Protein AF-A0A7R9I8E2-F1 (afdb_monomer)

Radius of gyration: 18.64 Å; Cα contacts (8 Å, |Δi|>4): 147; chains: 1; bounding box: 44×38×54 Å

Organism: NCBI:txid61472

Secondary structure (DSSP, 8-state):
-HHHHHHHGGGT-S----TTSS-S-BTBEEEEEEEEESSTT---EEPPPSSSS--TTSPPPP-TT---HHHHHHHHHTTS-GGG-HHHHHHHHHHHTT-HHHHTTS-GGG-S-SSS--SEEEEEEEEE-PPPGGG-

pLDDT: mean 85.53, std 13.43, range [44.41, 97.62]

Sequence (136 aa):
MREWHSRLDHLHLTNSYGLFRRMTGVGGRPEVIIVGSNNMEGPWKEYNFLYKPGNVNNTPPFVAPHQPRLDWQMWFAALGTYHQNPWLMSLTYRLLTGQKEVLNLLDKARNPFPVKPPKYIKANLYHYHYTPWSQR

Solvent-accessible surface area (backbone atoms only — not comparable to full-atom values): 8563 Å² total; per-residue (Å²): 109,72,68,59,43,67,73,31,45,88,70,64,77,52,77,82,87,51,100,61,80,74,67,82,46,96,83,32,35,55,38,62,46,46,28,32,17,81,41,96,91,39,76,72,39,56,61,42,56,72,71,43,90,70,68,85,90,56,82,81,69,89,54,82,93,61,76,62,63,64,52,52,48,45,49,59,50,40,76,55,54,66,85,83,32,59,65,56,58,53,49,53,51,39,48,50,69,49,39,62,77,62,48,68,70,33,28,61,94,57,46,79,51,82,88,56,46,36,79,42,76,52,76,46,81,43,67,49,71,81,78,58,86,91,74,114

Foldseek 3Di:
DVVVCVVCVVVVPDDPPDPCSDDPCPPFQKFKWKWFAQDPVDPTHTFAADQADDPPPDDGDDQPPDDLPVSVVRSVCRVDDCVVVVVVVVLVVCQQQVPPVSCVRTDVVRDPAVPHGGNDMDIDIDGHHDDDPVVD

Mean predicted aligned error: 8.39 Å

Structure (mmCIF, N/CA/C/O backbone):
data_AF-A0A7R9I8E2-F1
#
_entry.id   AF-A0A7R9I8E2-F1
#
loop_
_atom_site.group_PDB
_atom_site.id
_atom_site.type_symbol
_atom_site.label_atom_id
_atom_site.label_alt_id
_atom_site.label_comp_id
_atom_site.label_asym_id
_atom_site.label_entity_id
_atom_site.label_seq_id
_atom_site.pdbx_PDB_ins_code
_atom_site.Cartn_x
_atom_site.Cartn_y
_atom_site.Cartn_z
_atom_site.occupancy
_atom_site.B_iso_or_equiv
_atom_site.auth_seq_id
_atom_site.auth_comp_id
_atom_site.auth_asym_id
_atom_site.auth_atom_id
_atom_site.pdbx_PDB_model_num
ATOM 1 N N . MET A 1 1 ? 25.422 -14.375 -22.219 1.00 56.56 1 MET A N 1
ATOM 2 C CA . MET A 1 1 ? 23.991 -14.754 -22.360 1.00 56.56 1 MET A CA 1
ATOM 3 C C . MET A 1 1 ? 23.133 -13.677 -23.038 1.00 56.56 1 MET A C 1
ATOM 5 O O . MET A 1 1 ? 22.438 -14.013 -23.984 1.00 56.56 1 MET A O 1
ATOM 9 N N . ARG A 1 2 ? 23.184 -12.395 -22.626 1.00 57.56 2 ARG A N 1
ATOM 10 C CA . ARG A 1 2 ? 22.405 -11.305 -23.264 1.00 57.56 2 ARG A CA 1
ATOM 11 C C . ARG A 1 2 ? 22.720 -11.082 -24.753 1.00 57.56 2 ARG A C 1
ATOM 13 O O . ARG A 1 2 ? 21.784 -10.970 -25.530 1.00 57.56 2 ARG A O 1
ATOM 20 N N . GLU A 1 3 ? 23.998 -11.074 -25.137 1.00 61.75 3 GLU A N 1
ATOM 21 C CA . GLU A 1 3 ? 24.411 -10.933 -26.549 1.00 61.75 3 GLU A CA 1
ATOM 22 C C . GLU A 1 3 ? 23.994 -12.120 -27.422 1.00 61.75 3 GLU A C 1
ATOM 24 O O . GLU A 1 3 ? 23.576 -11.948 -28.560 1.00 61.75 3 GLU A O 1
ATOM 29 N N . TRP A 1 4 ? 24.081 -13.336 -26.885 1.00 65.81 4 TRP A N 1
ATOM 30 C CA . TRP A 1 4 ? 23.637 -14.540 -27.587 1.00 65.81 4 TRP A CA 1
ATOM 31 C C . TRP A 1 4 ? 22.133 -14.514 -27.831 1.00 65.81 4 TRP A C 1
ATOM 33 O O . TRP A 1 4 ? 21.684 -14.788 -28.937 1.00 65.81 4 TRP A O 1
ATOM 43 N N . HIS A 1 5 ? 21.362 -14.103 -26.824 1.00 67.06 5 HIS A N 1
ATOM 44 C CA . HIS A 1 5 ? 19.928 -13.938 -26.9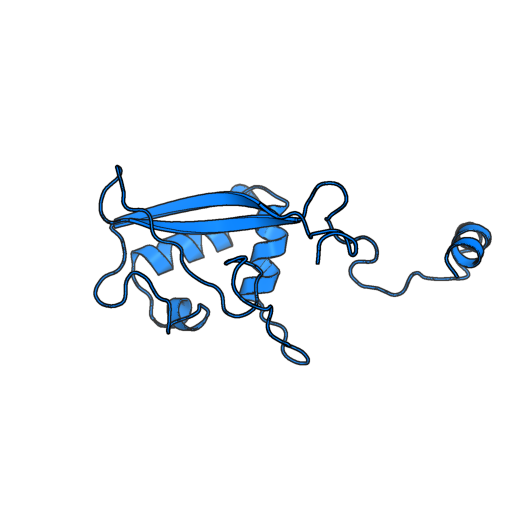82 1.00 67.06 5 HIS A CA 1
ATOM 45 C C . HIS A 1 5 ? 19.581 -12.850 -28.008 1.00 67.06 5 HIS A C 1
ATOM 47 O O . HIS A 1 5 ? 18.749 -13.104 -28.864 1.00 67.06 5 HIS A O 1
ATOM 53 N N . SER A 1 6 ? 20.236 -11.679 -28.002 1.00 70.62 6 SER A N 1
ATOM 54 C CA . SER A 1 6 ? 19.945 -10.632 -28.999 1.00 70.62 6 SER A CA 1
ATOM 55 C C . SER A 1 6 ? 20.299 -11.045 -30.429 1.00 70.62 6 SER A C 1
ATOM 57 O O . SER A 1 6 ? 19.621 -10.638 -31.364 1.00 70.62 6 SER A O 1
ATOM 59 N N . ARG A 1 7 ? 21.348 -11.859 -30.613 1.00 74.12 7 ARG A N 1
ATOM 60 C CA . ARG A 1 7 ? 21.738 -12.388 -31.932 1.00 74.12 7 ARG A CA 1
ATOM 61 C C . ARG A 1 7 ? 20.791 -13.479 -32.443 1.00 74.12 7 ARG A C 1
ATOM 63 O O . ARG A 1 7 ? 20.661 -13.636 -33.650 1.00 74.12 7 ARG A O 1
ATOM 70 N N . LEU A 1 8 ? 20.142 -14.220 -31.544 1.00 77.25 8 LEU A N 1
ATOM 71 C CA . LEU A 1 8 ? 19.236 -15.330 -31.872 1.00 77.25 8 LEU A CA 1
ATOM 72 C C . LEU A 1 8 ? 17.744 -14.959 -31.778 1.00 77.25 8 LEU A C 1
ATOM 74 O O . LEU A 1 8 ? 16.896 -15.795 -32.083 1.00 77.25 8 LEU A O 1
ATOM 78 N N . ASP A 1 9 ? 17.421 -13.726 -31.373 1.00 71.62 9 ASP A N 1
ATOM 79 C CA . ASP A 1 9 ? 16.049 -13.231 -31.186 1.00 71.62 9 ASP A CA 1
ATOM 80 C C . ASP A 1 9 ? 15.256 -13.240 -32.502 1.00 71.62 9 ASP A C 1
ATOM 82 O O . ASP A 1 9 ? 14.118 -13.696 -32.538 1.00 71.62 9 ASP A O 1
ATOM 86 N N . HIS A 1 10 ? 15.898 -12.853 -33.614 1.00 75.50 10 HIS A N 1
ATOM 87 C CA . HIS A 1 10 ? 15.293 -12.874 -34.954 1.00 75.50 10 HIS A CA 1
ATOM 88 C C . HIS A 1 10 ? 14.898 -14.284 -35.419 1.00 75.50 10 HIS A C 1
ATOM 90 O O . HIS A 1 10 ? 13.963 -14.446 -36.196 1.00 75.50 10 HIS A O 1
ATOM 96 N N . LEU A 1 11 ? 15.601 -15.309 -34.929 1.00 80.44 11 LEU A N 1
ATOM 97 C CA . LEU A 1 11 ? 15.321 -16.707 -35.251 1.00 80.44 11 LEU A CA 1
ATOM 98 C C . LEU A 1 11 ? 14.315 -17.337 -34.274 1.00 80.44 11 LEU A C 1
ATOM 100 O O . LEU A 1 11 ? 13.988 -18.511 -34.419 1.00 80.44 11 LEU A O 1
ATOM 104 N N . HIS A 1 12 ? 13.865 -16.598 -33.250 1.00 67.81 12 HIS A N 1
ATOM 105 C CA . HIS A 1 12 ? 13.027 -17.092 -32.151 1.00 67.81 12 HIS A CA 1
ATOM 106 C C . HIS A 1 12 ? 13.581 -18.350 -31.440 1.00 67.81 12 HIS A C 1
ATOM 108 O O . HIS A 1 12 ? 12.853 -19.043 -30.732 1.00 67.81 12 HIS A O 1
ATOM 114 N N . LEU A 1 13 ? 14.883 -18.639 -31.579 1.00 71.12 13 LEU A N 1
ATOM 115 C CA . LEU A 1 13 ? 15.520 -19.862 -31.065 1.00 71.12 13 LEU A CA 1
ATOM 116 C C . LEU A 1 13 ? 15.773 -19.824 -29.555 1.00 71.12 13 LEU A C 1
ATOM 118 O O . LEU A 1 13 ? 16.003 -20.857 -28.931 1.00 71.12 13 LEU A O 1
ATOM 122 N N . THR A 1 14 ? 15.752 -18.635 -28.953 1.00 67.06 14 THR A N 1
ATOM 123 C CA . THR A 1 14 ? 15.936 -18.473 -27.510 1.00 67.06 14 THR A CA 1
ATOM 124 C C . THR A 1 14 ? 14.775 -17.669 -26.947 1.00 67.06 14 THR A C 1
ATOM 126 O O . THR A 1 14 ? 14.614 -16.495 -27.267 1.00 67.06 14 THR A O 1
ATOM 129 N N . ASN A 1 15 ? 13.954 -18.284 -26.095 1.00 59.94 15 ASN A N 1
ATOM 130 C CA . ASN A 1 15 ? 12.939 -17.543 -25.359 1.00 59.94 15 ASN A CA 1
ATOM 131 C C . ASN A 1 15 ? 13.563 -16.972 -24.085 1.00 59.94 15 ASN A C 1
ATOM 133 O O . ASN A 1 15 ? 14.291 -17.650 -23.357 1.00 59.94 15 ASN A O 1
ATOM 137 N N . SE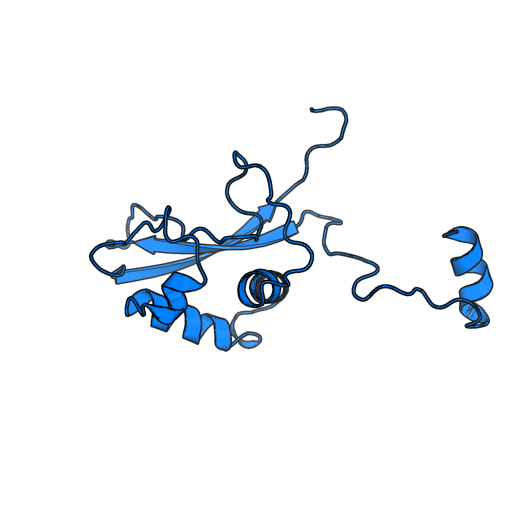R A 1 16 ? 13.256 -15.716 -23.796 1.00 54.78 16 SER A N 1
ATOM 138 C CA . SER A 1 16 ? 13.577 -15.133 -22.504 1.00 54.78 16 SER A CA 1
ATOM 139 C C . SER A 1 16 ? 12.615 -15.652 -21.452 1.00 54.78 16 SER A C 1
ATOM 141 O O . SER A 1 16 ? 11.618 -15.007 -21.142 1.00 54.78 16 SER A O 1
ATOM 143 N N . TYR A 1 17 ? 12.910 -16.821 -20.895 1.00 48.62 17 TYR A N 1
ATOM 144 C CA . TYR A 1 17 ? 12.125 -17.359 -19.794 1.00 48.62 17 TYR A CA 1
ATOM 145 C C . TYR A 1 17 ? 12.239 -16.443 -18.567 1.00 48.62 17 TYR A C 1
ATOM 147 O O . TYR A 1 17 ? 13.305 -16.292 -17.973 1.00 48.62 17 TYR A O 1
ATOM 155 N N . GLY A 1 18 ? 11.129 -15.799 -18.209 1.00 52.72 18 GLY A N 1
ATOM 156 C CA . GLY A 1 18 ? 10.999 -14.977 -17.011 1.00 52.72 18 GLY A CA 1
ATOM 157 C C . GLY A 1 18 ? 9.749 -14.105 -17.072 1.00 52.72 18 GLY A C 1
ATOM 158 O O . GLY A 1 18 ? 9.656 -13.230 -17.929 1.00 52.72 18 GLY A O 1
ATOM 159 N N . LEU A 1 19 ? 8.815 -14.317 -16.137 1.00 53.81 19 LEU A N 1
ATOM 160 C CA . LEU A 1 19 ? 7.501 -13.652 -16.092 1.00 53.81 19 LEU A CA 1
ATOM 161 C C . LEU A 1 19 ? 7.591 -12.106 -16.126 1.00 53.81 19 LEU A C 1
ATOM 163 O O . LEU A 1 19 ? 6.660 -11.460 -16.585 1.00 53.81 19 LEU A O 1
ATOM 167 N N . PHE A 1 20 ? 8.722 -11.517 -15.700 1.00 52.94 20 PHE A N 1
ATOM 168 C CA . PHE A 1 20 ? 9.011 -10.073 -15.764 1.00 52.94 20 PHE A CA 1
ATOM 169 C C . PHE A 1 20 ? 10.489 -9.807 -16.063 1.00 52.94 20 PHE A C 1
ATOM 171 O O . PHE A 1 20 ? 11.252 -9.325 -15.227 1.00 52.94 20 PHE A O 1
ATOM 178 N N . ARG A 1 21 ? 10.914 -10.138 -17.281 1.00 44.41 21 ARG A N 1
ATOM 179 C CA . ARG A 1 21 ? 12.305 -9.994 -17.744 1.00 44.41 21 ARG A CA 1
ATOM 180 C C . ARG A 1 21 ? 12.882 -8.570 -17.608 1.00 44.41 21 ARG A C 1
ATOM 182 O O . ARG A 1 21 ? 14.094 -8.400 -17.476 1.00 44.41 21 ARG A O 1
ATOM 189 N N . ARG A 1 22 ? 12.032 -7.541 -17.660 1.00 53.69 22 ARG A N 1
ATOM 190 C CA . ARG A 1 22 ? 12.375 -6.149 -17.341 1.00 53.69 22 ARG A CA 1
ATOM 191 C C . ARG A 1 22 ? 11.463 -5.688 -16.216 1.00 53.69 22 ARG A C 1
ATOM 193 O O . ARG A 1 22 ? 10.322 -5.314 -16.460 1.00 53.69 22 ARG A O 1
ATOM 200 N N . MET A 1 23 ? 11.958 -5.751 -14.986 1.00 57.69 23 MET A N 1
ATOM 201 C CA . MET A 1 23 ? 11.257 -5.133 -13.868 1.00 57.69 23 MET A CA 1
ATOM 202 C C . MET A 1 23 ? 11.322 -3.608 -13.994 1.00 57.69 23 MET A C 1
ATOM 204 O O . MET A 1 23 ? 12.323 -3.041 -14.437 1.00 57.69 23 MET A O 1
ATOM 208 N N . THR A 1 24 ? 10.235 -2.951 -13.606 1.00 55.44 24 THR A N 1
ATOM 209 C CA . THR A 1 24 ? 10.155 -1.498 -13.442 1.00 55.44 24 THR A CA 1
ATOM 210 C C . THR A 1 24 ? 11.191 -1.056 -12.409 1.00 55.44 24 THR A C 1
ATOM 212 O O . THR A 1 24 ? 11.238 -1.614 -11.314 1.00 55.44 24 THR A O 1
ATOM 215 N N . GLY A 1 25 ? 12.040 -0.094 -12.766 1.00 57.69 25 GLY A N 1
ATOM 216 C CA . GLY A 1 25 ? 13.158 0.332 -11.916 1.00 57.69 25 GLY A CA 1
ATOM 217 C C . GLY A 1 25 ? 14.197 1.220 -12.604 1.00 57.69 25 GLY A C 1
ATOM 218 O O . GLY A 1 25 ? 15.038 1.792 -11.921 1.00 57.69 25 GLY A O 1
ATOM 219 N N . VAL A 1 26 ? 14.115 1.402 -13.931 1.00 58.38 26 VAL A N 1
ATOM 220 C CA . VAL A 1 26 ? 15.024 2.272 -14.713 1.00 58.38 26 VAL A CA 1
ATOM 221 C C . VAL A 1 26 ? 14.910 3.768 -14.329 1.00 58.38 26 VAL A C 1
ATOM 223 O O . VAL A 1 26 ? 15.711 4.577 -14.771 1.00 58.38 26 VAL A O 1
ATOM 226 N N . GLY A 1 27 ? 13.989 4.138 -13.433 1.00 71.06 27 GLY A N 1
ATOM 227 C CA . GLY A 1 27 ? 13.869 5.482 -12.850 1.00 71.06 27 GLY A CA 1
ATOM 228 C C . GLY A 1 27 ? 13.416 5.469 -11.388 1.00 71.06 27 GLY A C 1
ATOM 229 O O . GLY A 1 27 ? 12.781 6.415 -10.943 1.00 71.06 27 GLY A O 1
ATOM 230 N N . GLY A 1 28 ? 13.698 4.386 -10.655 1.00 83.88 28 GLY A N 1
ATOM 231 C CA . GLY A 1 28 ? 13.122 4.125 -9.331 1.00 83.88 28 GLY A CA 1
ATOM 232 C C . GLY A 1 28 ? 11.905 3.199 -9.392 1.00 83.88 28 GLY A C 1
ATOM 233 O O . GLY A 1 28 ? 11.266 3.036 -10.435 1.00 83.88 28 GLY A O 1
ATOM 234 N N . ARG A 1 29 ? 11.622 2.524 -8.277 1.00 88.19 29 ARG A N 1
ATOM 235 C CA . ARG A 1 29 ? 10.496 1.602 -8.126 1.00 88.19 29 ARG A CA 1
ATOM 236 C C . ARG A 1 29 ? 9.279 2.380 -7.608 1.00 88.19 29 ARG A C 1
ATOM 238 O O . ARG A 1 29 ? 9.341 2.862 -6.476 1.00 88.19 29 ARG A O 1
ATOM 245 N N . PRO A 1 30 ? 8.204 2.526 -8.401 1.00 91.81 30 PRO A N 1
ATOM 246 C CA . PRO A 1 30 ? 7.002 3.204 -7.943 1.00 91.81 30 PRO A CA 1
ATOM 247 C C . PRO A 1 30 ? 6.290 2.347 -6.895 1.00 91.81 30 PRO A C 1
ATOM 249 O O . PRO A 1 30 ? 6.118 1.141 -7.081 1.00 91.81 30 PRO A O 1
ATOM 252 N N . GLU A 1 31 ? 5.872 2.970 -5.799 1.00 93.00 31 GLU A N 1
ATOM 253 C CA . GLU A 1 31 ? 5.170 2.316 -4.704 1.00 93.00 31 GLU A CA 1
ATOM 254 C C . GLU A 1 31 ? 4.024 3.181 -4.188 1.00 93.00 31 GLU A C 1
ATOM 256 O O . GLU A 1 31 ? 4.209 4.336 -3.808 1.00 93.00 31 GLU A O 1
ATOM 261 N N . VAL A 1 32 ? 2.822 2.602 -4.158 1.00 94.75 32 VAL A N 1
ATOM 262 C CA . VAL A 1 32 ? 1.652 3.229 -3.538 1.00 94.75 32 VAL A CA 1
ATOM 263 C C . VAL A 1 32 ? 1.652 2.919 -2.046 1.00 94.75 32 VAL A C 1
ATOM 265 O O . VAL A 1 32 ? 1.584 1.753 -1.648 1.00 94.75 32 VAL A O 1
ATOM 268 N N . ILE A 1 33 ? 1.685 3.972 -1.235 1.00 95.38 33 ILE A N 1
ATOM 269 C CA . ILE A 1 33 ? 1.632 3.926 0.225 1.00 95.38 33 ILE A CA 1
ATOM 270 C C . ILE A 1 33 ? 0.250 4.380 0.681 1.00 95.38 33 ILE A C 1
ATOM 272 O O . ILE A 1 33 ? -0.210 5.472 0.340 1.00 95.38 33 ILE A O 1
ATOM 276 N N . ILE A 1 34 ? -0.420 3.526 1.454 1.00 96.38 34 ILE A N 1
ATOM 277 C CA . ILE A 1 34 ? -1.741 3.809 2.015 1.00 96.38 34 ILE A CA 1
ATOM 278 C C . ILE A 1 34 ? -1.548 4.406 3.399 1.00 96.38 34 ILE A C 1
ATOM 280 O O . ILE A 1 34 ? -0.919 3.793 4.263 1.00 96.38 34 ILE A O 1
ATOM 284 N N . VAL A 1 35 ? -2.121 5.582 3.630 1.00 97.31 35 VAL A N 1
ATOM 285 C CA . VAL A 1 35 ? -2.026 6.265 4.920 1.00 97.31 35 VAL A CA 1
ATOM 286 C C . VAL A 1 35 ? -3.408 6.680 5.410 1.00 97.31 35 VAL A C 1
ATOM 288 O O . VAL A 1 35 ? -4.262 7.100 4.630 1.00 97.31 35 VAL A O 1
ATOM 291 N N . GLY A 1 36 ? -3.633 6.549 6.713 1.00 97.62 36 GLY A N 1
ATOM 292 C CA . GLY A 1 36 ? -4.881 6.912 7.375 1.00 97.62 36 GLY A CA 1
ATOM 293 C C . GLY A 1 36 ? -4.709 8.086 8.333 1.00 97.62 36 GLY A C 1
ATOM 294 O O . GLY A 1 36 ? -3.607 8.346 8.819 1.00 97.62 36 GLY A O 1
ATOM 295 N N . SER A 1 37 ? -5.800 8.789 8.624 1.00 97.56 37 SER A N 1
ATOM 296 C CA . SER A 1 37 ? -5.864 9.832 9.652 1.00 97.56 37 SER A CA 1
ATOM 297 C C . SER A 1 37 ? -7.288 9.996 10.194 1.00 97.56 37 SER A C 1
ATOM 299 O O . SER A 1 37 ? -8.273 9.632 9.550 1.00 97.56 37 SER A O 1
ATOM 301 N N . ASN A 1 38 ? -7.405 10.579 11.389 1.00 96.69 38 ASN A N 1
ATOM 302 C CA . ASN A 1 38 ? -8.683 10.993 11.978 1.00 96.69 38 ASN A CA 1
ATOM 303 C C . ASN A 1 38 ? -9.007 12.478 11.749 1.00 96.69 38 ASN A C 1
ATOM 305 O O . ASN A 1 38 ? -10.141 12.888 11.994 1.00 96.69 38 ASN A O 1
ATOM 309 N N . ASN A 1 39 ? -8.039 13.259 11.263 1.00 95.50 39 ASN A N 1
ATOM 310 C CA . ASN A 1 39 ? -8.185 14.662 10.877 1.00 95.50 39 ASN A CA 1
ATOM 311 C C . ASN A 1 39 ? -7.585 14.872 9.473 1.00 95.50 39 ASN A C 1
ATOM 313 O O . ASN A 1 39 ? -6.584 14.241 9.124 1.00 95.50 39 ASN A O 1
ATOM 317 N N . MET A 1 40 ? -8.174 15.761 8.677 1.00 92.94 40 MET A N 1
ATOM 318 C CA . MET A 1 40 ? -7.690 16.101 7.338 1.00 92.94 40 MET A CA 1
ATOM 319 C C . MET A 1 40 ? -6.276 16.707 7.372 1.00 92.94 40 MET A C 1
ATOM 321 O O . MET A 1 40 ? -5.451 16.434 6.502 1.00 92.94 40 MET A O 1
ATOM 325 N N . GLU A 1 41 ? -5.965 17.457 8.429 1.00 94.31 41 GLU A N 1
ATOM 326 C CA . GLU A 1 41 ? -4.663 18.106 8.642 1.00 94.31 41 GLU A CA 1
ATOM 327 C C . GLU A 1 41 ? -3.566 17.120 9.091 1.00 94.31 41 GLU A C 1
ATOM 329 O O . GLU A 1 41 ? -2.380 17.435 9.047 1.00 94.31 41 GLU A O 1
ATOM 334 N N . GLY A 1 42 ? -3.942 15.894 9.474 1.00 93.06 42 GLY A N 1
ATOM 335 C CA . GLY A 1 42 ? -3.043 14.881 10.028 1.00 93.06 42 GLY A CA 1
ATOM 336 C C . GLY A 1 42 ? -3.133 14.752 11.559 1.00 93.06 42 GLY A C 1
ATOM 337 O O . GLY A 1 42 ? -4.036 15.310 12.178 1.00 93.06 42 GLY A O 1
ATOM 338 N N . PRO A 1 43 ? -2.236 13.975 12.192 1.00 95.75 43 PRO A N 1
ATOM 339 C CA . PRO A 1 43 ? -1.115 13.261 11.583 1.00 95.75 43 PRO A CA 1
ATOM 340 C C . PRO A 1 43 ? -1.570 12.073 10.722 1.00 95.75 43 PRO A C 1
ATOM 342 O O . PRO A 1 43 ? -2.424 11.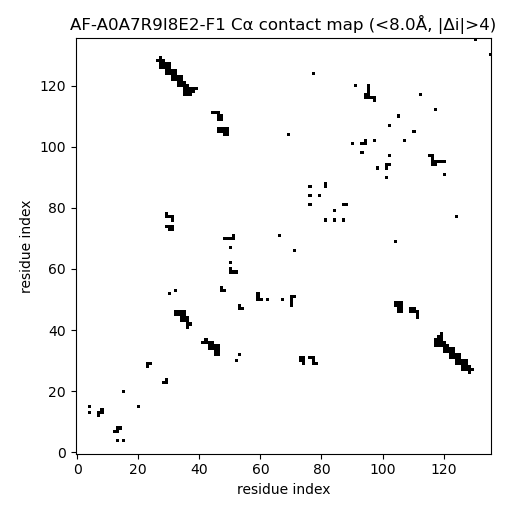283 11.123 1.00 95.75 43 PRO A O 1
ATOM 345 N N . TRP A 1 44 ? -0.955 11.931 9.547 1.00 96.81 44 TRP A N 1
ATOM 346 C CA . TRP A 1 44 ? -1.176 10.798 8.647 1.00 96.81 44 TRP A CA 1
ATOM 347 C C . TRP A 1 44 ? -0.224 9.657 8.999 1.00 96.81 44 TRP A C 1
ATOM 349 O O . TRP A 1 44 ? 0.981 9.870 9.099 1.00 96.81 44 TRP A O 1
ATOM 359 N N . LYS A 1 45 ? -0.764 8.453 9.188 1.00 96.19 45 LYS A N 1
ATOM 360 C CA . LYS A 1 45 ? 0.000 7.262 9.579 1.00 96.19 45 LYS A CA 1
ATOM 361 C C . LYS A 1 45 ? -0.106 6.178 8.518 1.00 96.19 45 LYS A C 1
ATOM 363 O O . LYS A 1 45 ? -1.197 5.915 8.017 1.00 96.19 45 LYS A O 1
ATOM 368 N N . GLU A 1 46 ? 1.014 5.541 8.203 1.00 95.75 46 GLU A N 1
ATOM 369 C CA . GLU A 1 46 ? 1.094 4.537 7.141 1.00 95.75 46 GLU A CA 1
ATOM 370 C C . GLU A 1 46 ? 0.599 3.163 7.590 1.00 95.75 46 GLU A C 1
ATOM 372 O O . GLU A 1 46 ? 0.934 2.686 8.677 1.00 95.75 46 GLU A O 1
ATOM 377 N N . TYR A 1 47 ? -0.161 2.501 6.721 1.00 95.94 47 TYR A N 1
ATOM 378 C CA . TYR A 1 47 ? -0.406 1.071 6.832 1.00 95.94 47 TYR A CA 1
ATOM 379 C C . TYR A 1 47 ? 0.803 0.306 6.298 1.00 95.94 47 TYR A C 1
ATOM 381 O O . TYR A 1 47 ? 1.165 0.424 5.128 1.00 95.94 47 TYR A O 1
ATOM 389 N N . ASN A 1 48 ? 1.409 -0.507 7.160 1.00 93.81 48 ASN A N 1
ATOM 390 C CA . ASN A 1 48 ? 2.539 -1.345 6.785 1.00 93.81 48 ASN A CA 1
ATOM 391 C C . ASN A 1 48 ? 2.056 -2.661 6.164 1.00 93.81 48 ASN A C 1
ATOM 393 O O . ASN A 1 48 ? 1.114 -3.289 6.646 1.00 93.81 48 ASN A O 1
ATOM 397 N N . PHE A 1 49 ? 2.736 -3.088 5.105 1.00 93.56 49 PHE A N 1
ATOM 398 C CA . PHE A 1 49 ? 2.536 -4.384 4.461 1.00 93.56 49 PHE A CA 1
ATOM 399 C C . PHE A 1 49 ? 3.554 -5.400 4.991 1.00 93.56 49 PHE A C 1
ATOM 401 O O . PHE A 1 49 ? 4.577 -5.023 5.569 1.00 93.56 49 PHE A O 1
ATOM 408 N N . LEU A 1 50 ? 3.264 -6.688 4.807 1.00 91.00 50 LEU A N 1
ATOM 409 C CA . LEU A 1 50 ? 4.086 -7.772 5.348 1.00 91.00 50 LEU A CA 1
ATOM 410 C C . LEU A 1 50 ? 5.376 -7.986 4.548 1.00 91.00 50 LEU A C 1
ATOM 412 O O . LEU A 1 50 ? 6.427 -8.214 5.143 1.00 91.00 50 LEU A O 1
ATOM 416 N N . TYR A 1 51 ? 5.305 -7.924 3.216 1.00 90.62 51 TYR A N 1
ATOM 417 C CA . TYR A 1 51 ? 6.404 -8.339 2.333 1.00 90.62 51 TYR A CA 1
ATOM 418 C C . TYR A 1 51 ? 6.766 -7.295 1.274 1.00 90.62 51 TYR A C 1
ATOM 420 O O . TYR A 1 51 ? 7.859 -7.330 0.705 1.00 90.62 51 TYR A O 1
ATOM 428 N N . LYS A 1 52 ? 5.854 -6.364 0.988 1.00 89.44 52 LYS A N 1
ATOM 429 C CA . LYS A 1 52 ? 6.083 -5.228 0.096 1.00 89.44 52 LYS A CA 1
ATOM 430 C C . LYS A 1 52 ? 7.171 -4.299 0.664 1.00 89.44 52 LYS A C 1
ATOM 432 O O . LYS A 1 52 ? 7.158 -4.024 1.865 1.00 89.44 52 LYS A O 1
ATOM 437 N N . PRO A 1 53 ? 8.057 -3.741 -0.183 1.00 87.88 53 PRO A N 1
ATOM 438 C CA . PRO A 1 53 ? 8.915 -2.631 0.219 1.00 87.88 53 PRO A CA 1
ATOM 439 C C . PRO A 1 53 ? 8.097 -1.466 0.789 1.00 87.88 53 PRO A C 1
ATOM 441 O O . PRO A 1 53 ? 7.054 -1.104 0.248 1.00 87.88 53 PRO A O 1
ATOM 444 N N . GLY A 1 54 ? 8.581 -0.889 1.883 1.00 86.81 54 GLY A N 1
ATOM 445 C CA . GLY A 1 54 ? 7.916 0.205 2.585 1.00 86.81 54 GLY A CA 1
ATOM 446 C C . GLY A 1 54 ? 8.934 0.997 3.390 1.00 86.81 54 GLY A C 1
ATOM 447 O O . GLY A 1 54 ? 9.751 1.708 2.815 1.00 86.81 54 GLY A O 1
ATOM 448 N N . ASN A 1 55 ? 8.920 0.853 4.714 1.00 87.00 55 ASN A N 1
ATOM 449 C CA . ASN A 1 55 ? 9.895 1.503 5.589 1.00 87.00 55 ASN A CA 1
ATOM 450 C C . ASN A 1 55 ? 11.346 1.173 5.175 1.00 87.00 55 ASN A C 1
ATOM 452 O O . ASN A 1 55 ? 11.761 0.017 5.240 1.00 87.00 55 ASN A O 1
ATOM 456 N N . VAL A 1 56 ? 12.112 2.201 4.797 1.00 85.88 56 VAL A N 1
ATOM 457 C CA . VAL A 1 56 ? 13.510 2.090 4.337 1.00 85.88 56 VAL A CA 1
ATOM 458 C C . VAL A 1 56 ? 14.484 1.644 5.427 1.00 85.88 56 VAL A C 1
ATOM 460 O O . VAL A 1 56 ? 15.556 1.141 5.112 1.00 85.88 56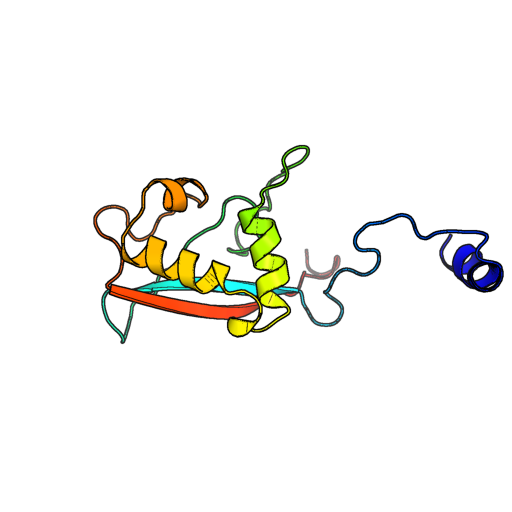 VAL A O 1
ATOM 463 N N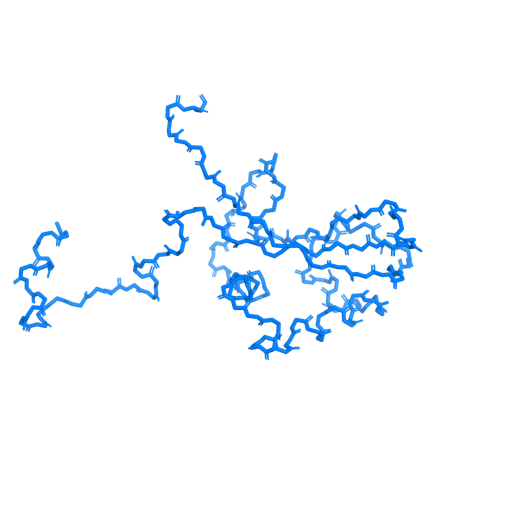 . ASN A 1 57 ? 14.100 1.778 6.698 1.00 86.69 57 ASN A N 1
ATOM 464 C CA . ASN A 1 57 ? 14.898 1.322 7.835 1.00 86.69 57 ASN A CA 1
ATOM 465 C C . ASN A 1 57 ? 14.701 -0.171 8.141 1.00 86.69 57 ASN A C 1
ATOM 467 O O . ASN A 1 57 ? 15.372 -0.705 9.020 1.00 86.69 57 ASN A O 1
ATOM 471 N N . ASN A 1 58 ? 13.783 -0.850 7.443 1.00 83.25 58 ASN A N 1
ATOM 472 C CA . ASN A 1 58 ? 13.534 -2.272 7.640 1.00 83.25 58 ASN A CA 1
ATOM 473 C C . ASN A 1 58 ? 14.178 -3.108 6.536 1.00 83.25 58 ASN A C 1
ATOM 475 O O . ASN A 1 58 ? 14.002 -2.854 5.344 1.00 83.25 58 ASN A O 1
ATOM 479 N N . THR A 1 59 ? 14.844 -4.185 6.945 1.00 83.44 59 THR A N 1
ATOM 480 C CA . THR A 1 59 ? 15.350 -5.200 6.021 1.00 83.44 59 THR A CA 1
ATOM 481 C C . THR A 1 59 ? 14.184 -5.925 5.337 1.00 83.44 59 THR A C 1
ATOM 483 O O . THR A 1 59 ? 13.265 -6.376 6.029 1.00 83.44 59 THR A O 1
ATOM 486 N N . PRO A 1 60 ? 14.201 -6.084 4.000 1.00 81.50 60 PRO A N 1
ATOM 487 C CA . PRO A 1 60 ? 13.192 -6.867 3.296 1.00 81.50 60 PRO A CA 1
ATOM 488 C C . PRO A 1 60 ? 13.174 -8.332 3.769 1.00 81.50 60 PRO A C 1
ATOM 490 O O . PRO A 1 60 ? 14.241 -8.942 3.885 1.00 81.50 60 PRO A O 1
ATOM 493 N N . PRO A 1 61 ? 11.995 -8.929 4.014 1.00 85.38 61 PRO A N 1
ATOM 494 C CA . PRO A 1 61 ? 11.900 -10.326 4.423 1.00 85.38 61 PRO A CA 1
ATOM 495 C C . PRO A 1 61 ? 12.157 -11.284 3.251 1.00 85.38 61 PRO A C 1
ATOM 497 O O . PRO A 1 61 ? 11.845 -10.987 2.096 1.00 85.38 61 PRO A O 1
ATOM 500 N N . PHE A 1 62 ? 12.655 -12.484 3.556 1.00 87.38 62 PHE A N 1
ATOM 501 C CA . PHE A 1 62 ? 12.663 -13.592 2.601 1.00 87.38 62 PHE A CA 1
ATOM 502 C C . PHE A 1 62 ? 11.273 -14.240 2.565 1.00 87.38 62 PHE A C 1
ATOM 504 O O . PHE A 1 62 ? 10.798 -14.744 3.579 1.00 87.38 62 PHE A O 1
ATOM 511 N N . VAL A 1 63 ? 10.607 -14.196 1.409 1.00 87.69 63 VAL A N 1
ATOM 512 C CA . VAL A 1 63 ? 9.196 -14.608 1.275 1.00 87.69 63 VAL A CA 1
ATOM 513 C C . VAL A 1 63 ? 9.001 -15.932 0.531 1.00 87.69 63 VAL A C 1
ATOM 515 O O . VAL A 1 63 ? 7.950 -16.551 0.655 1.00 87.69 63 VAL A O 1
ATOM 518 N N . ALA A 1 64 ? 9.994 -16.410 -0.224 1.00 85.56 64 ALA A N 1
ATOM 519 C CA . ALA A 1 64 ? 9.848 -17.652 -0.981 1.00 85.56 64 ALA A CA 1
ATOM 520 C C . ALA A 1 64 ? 9.661 -18.859 -0.035 1.00 85.56 64 ALA A C 1
ATOM 522 O O . ALA A 1 64 ? 10.350 -18.935 0.984 1.00 85.56 64 ALA A O 1
ATOM 523 N N . PRO A 1 65 ? 8.760 -19.812 -0.348 1.00 88.69 65 PRO A N 1
ATOM 524 C CA . PRO A 1 65 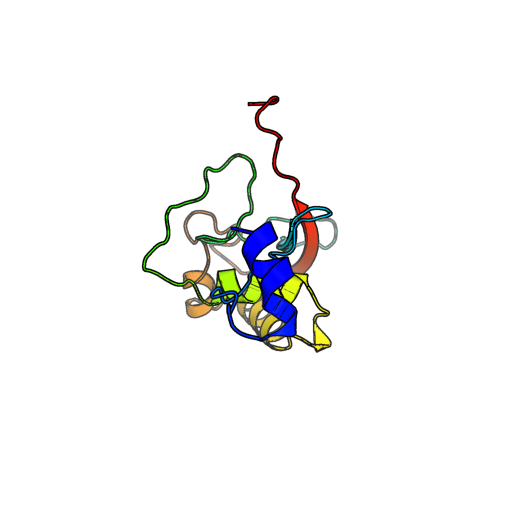? 7.995 -19.980 -1.595 1.00 88.69 65 PRO A CA 1
ATOM 525 C C . PRO A 1 65 ? 6.623 -19.273 -1.624 1.00 88.69 65 PRO A C 1
ATOM 527 O O . PRO A 1 65 ? 5.887 -19.405 -2.601 1.00 88.69 65 PRO A O 1
ATOM 530 N N . HIS A 1 66 ? 6.254 -18.547 -0.567 1.00 87.88 66 HIS A N 1
ATOM 531 C CA . HIS A 1 66 ? 4.974 -17.848 -0.478 1.00 87.88 66 HIS A CA 1
ATOM 532 C C . HIS A 1 66 ? 4.892 -16.696 -1.497 1.00 87.88 66 HIS A C 1
ATOM 534 O O . HIS A 1 66 ? 5.863 -15.983 -1.747 1.00 87.88 66 HIS A O 1
ATOM 540 N N . GLN A 1 67 ? 3.712 -16.508 -2.095 1.00 86.94 67 GLN A N 1
ATOM 541 C CA . GLN A 1 67 ? 3.437 -15.449 -3.071 1.00 86.94 67 GLN A CA 1
ATOM 542 C C . GLN A 1 67 ? 2.334 -14.527 -2.533 1.00 86.94 67 GLN A C 1
ATOM 544 O O . GLN A 1 67 ? 1.152 -14.760 -2.805 1.00 86.94 67 GLN A O 1
ATOM 549 N N . PRO A 1 68 ? 2.684 -13.489 -1.755 1.00 88.62 68 PRO A N 1
ATOM 550 C CA . PRO A 1 68 ? 1.698 -12.622 -1.125 1.00 88.62 68 PRO A CA 1
ATOM 551 C C . PRO A 1 68 ? 0.920 -11.841 -2.185 1.00 88.62 68 PRO A C 1
ATOM 553 O O . PRO A 1 68 ? 1.431 -10.926 -2.834 1.00 88.62 68 PRO A O 1
ATOM 556 N N . ARG A 1 69 ? -0.343 -12.231 -2.384 1.00 91.81 69 ARG A N 1
ATOM 557 C CA . ARG A 1 69 ? -1.149 -11.737 -3.504 1.00 91.81 69 ARG A CA 1
ATOM 558 C C . ARG A 1 69 ? -1.452 -10.246 -3.395 1.00 91.81 69 ARG A C 1
ATOM 560 O O . ARG A 1 69 ? -1.445 -9.574 -4.421 1.00 91.81 69 ARG A O 1
ATOM 567 N N . LEU A 1 70 ? -1.702 -9.735 -2.187 1.00 94.06 70 LEU A N 1
ATOM 568 C CA . LEU A 1 70 ? -1.997 -8.318 -1.965 1.00 94.06 70 LEU A CA 1
ATOM 569 C C . LEU A 1 70 ? -0.768 -7.442 -2.245 1.00 94.06 70 LEU A C 1
ATOM 571 O O . LEU A 1 70 ? -0.847 -6.530 -3.063 1.00 94.06 70 LEU A O 1
ATOM 575 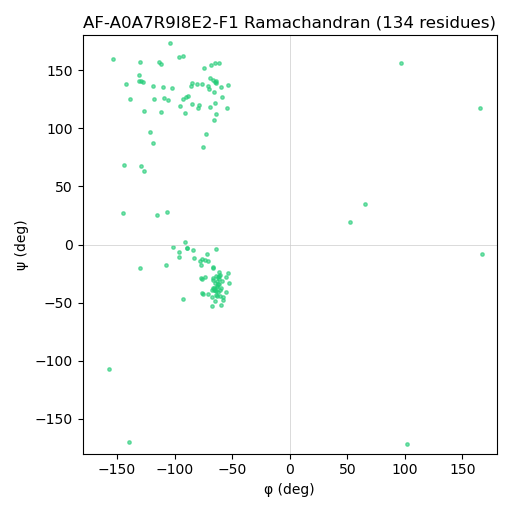N N . ASP A 1 71 ? 0.373 -7.748 -1.628 1.00 92.44 71 ASP A N 1
ATOM 576 C CA . ASP A 1 71 ? 1.648 -7.046 -1.820 1.00 92.44 71 ASP A CA 1
ATOM 577 C C . ASP A 1 71 ? 2.054 -7.011 -3.300 1.00 92.44 71 ASP A C 1
ATOM 579 O O . ASP A 1 71 ? 2.492 -5.980 -3.817 1.00 92.44 71 ASP A O 1
ATOM 583 N N . TRP A 1 72 ? 1.841 -8.133 -3.993 1.00 88.81 72 TRP A N 1
ATOM 584 C CA . TRP A 1 72 ? 2.056 -8.265 -5.428 1.00 88.81 72 TRP A CA 1
ATOM 585 C C . TRP A 1 72 ? 1.111 -7.382 -6.248 1.00 88.81 72 TRP A C 1
ATOM 587 O O . TRP A 1 72 ? 1.560 -6.640 -7.115 1.00 88.81 72 TRP A O 1
ATOM 597 N N . GLN A 1 73 ? -0.193 -7.410 -5.964 1.00 92.88 73 GLN A N 1
ATOM 598 C CA . GLN A 1 73 ? -1.183 -6.554 -6.630 1.00 92.88 73 GLN A CA 1
ATOM 599 C C . GLN A 1 73 ? -0.876 -5.064 -6.429 1.00 92.88 73 GLN A C 1
ATOM 601 O O . GLN A 1 73 ? -0.991 -4.280 -7.369 1.00 92.88 73 GLN A O 1
ATOM 606 N N . MET A 1 74 ? -0.396 -4.671 -5.246 1.00 94.19 74 MET A N 1
ATOM 607 C CA . MET A 1 74 ? 0.015 -3.291 -4.969 1.00 94.19 74 MET A CA 1
ATOM 608 C C . MET A 1 74 ? 1.172 -2.814 -5.860 1.00 94.19 74 MET A C 1
ATOM 610 O O . MET A 1 74 ? 1.288 -1.612 -6.088 1.00 94.19 74 MET A O 1
ATOM 614 N N . TRP A 1 75 ? 2.036 -3.711 -6.352 1.00 88.81 75 TRP A N 1
ATOM 615 C CA . TRP A 1 75 ? 3.058 -3.343 -7.339 1.00 88.81 75 TRP A CA 1
ATOM 616 C C . TRP A 1 75 ? 2.418 -2.963 -8.681 1.00 88.81 75 TRP A C 1
ATOM 618 O O . TRP A 1 75 ? 2.745 -1.913 -9.221 1.00 88.81 75 TRP A O 1
ATOM 628 N N . PHE A 1 76 ? 1.443 -3.735 -9.174 1.00 88.75 76 PHE A N 1
ATOM 629 C CA . PHE A 1 76 ? 0.705 -3.383 -10.398 1.00 88.75 76 PHE A CA 1
ATOM 630 C C . PHE A 1 76 ? -0.119 -2.109 -10.234 1.00 88.75 76 PHE A C 1
ATOM 632 O O . PHE A 1 76 ? -0.144 -1.283 -11.144 1.00 88.75 76 PHE A O 1
ATOM 639 N N . ALA A 1 77 ? -0.743 -1.912 -9.069 1.00 92.75 77 ALA A N 1
ATOM 640 C CA . ALA A 1 77 ? -1.498 -0.693 -8.791 1.00 92.75 77 ALA A CA 1
ATOM 641 C C . ALA A 1 77 ? -0.634 0.571 -8.889 1.00 92.75 77 ALA A C 1
ATOM 643 O O . ALA A 1 77 ? -1.141 1.612 -9.292 1.00 92.75 77 ALA A O 1
ATOM 644 N N . ALA A 1 78 ? 0.662 0.485 -8.572 1.00 92.06 78 ALA A N 1
ATOM 645 C CA . ALA A 1 78 ? 1.588 1.607 -8.694 1.00 92.06 78 ALA A CA 1
ATOM 646 C C . ALA A 1 78 ? 1.973 1.947 -10.147 1.00 92.06 78 ALA A C 1
ATOM 648 O O . ALA A 1 78 ? 2.532 3.012 -10.390 1.00 92.06 78 ALA A O 1
ATOM 649 N N . LEU A 1 79 ? 1.680 1.064 -11.108 1.00 89.81 79 LEU A N 1
ATOM 650 C CA . LEU A 1 79 ? 1.996 1.245 -12.531 1.00 89.81 79 LEU A CA 1
ATOM 651 C C . LEU A 1 79 ? 0.832 1.818 -13.348 1.00 89.81 79 LEU A C 1
ATOM 653 O O . LEU A 1 79 ? 1.005 2.104 -14.531 1.00 89.81 79 LEU A O 1
ATOM 657 N N . GLY A 1 80 ? -0.347 1.960 -12.745 1.00 87.75 80 GLY A N 1
ATOM 658 C CA . GLY A 1 80 ? -1.557 2.408 -13.425 1.00 87.75 80 GLY A CA 1
ATOM 659 C C . GLY A 1 80 ? -2.384 3.360 -12.574 1.00 87.75 80 GLY A C 1
ATOM 660 O O . GLY A 1 80 ? -1.960 3.834 -11.522 1.00 87.75 80 GLY A O 1
ATOM 661 N N . THR A 1 81 ? -3.597 3.647 -13.036 1.00 88.44 81 THR A N 1
ATOM 662 C CA . THR A 1 81 ? -4.539 4.489 -12.289 1.00 88.44 81 THR A CA 1
ATOM 663 C C . THR A 1 81 ? -5.459 3.642 -11.413 1.00 88.44 81 THR A C 1
ATOM 665 O O . THR A 1 81 ? -5.634 2.438 -11.626 1.00 88.44 81 THR A O 1
ATOM 668 N N . TYR A 1 82 ? -6.106 4.272 -10.431 1.00 86.38 82 TYR A N 1
ATOM 669 C CA . TYR A 1 82 ? -7.083 3.585 -9.582 1.00 86.38 82 TYR A CA 1
ATOM 670 C C . TYR A 1 82 ? -8.308 3.090 -10.374 1.00 86.38 82 TYR A C 1
ATOM 672 O O . TYR A 1 82 ? -8.893 2.074 -10.010 1.00 86.38 82 TYR A O 1
ATOM 680 N N . HIS A 1 83 ? -8.662 3.740 -11.492 1.00 88.00 83 HIS A N 1
ATOM 681 C CA . HIS A 1 83 ? -9.735 3.283 -12.385 1.00 88.00 83 HIS A CA 1
ATOM 682 C C . HIS A 1 83 ? -9.435 1.916 -13.013 1.00 88.00 83 HIS A C 1
ATOM 684 O O . HIS A 1 83 ? -10.338 1.103 -13.181 1.00 88.00 83 HIS A O 1
ATOM 690 N N . GLN A 1 84 ? -8.164 1.646 -13.324 1.00 90.50 84 GLN A N 1
ATOM 691 C CA . GLN A 1 84 ? -7.708 0.352 -13.848 1.00 90.50 84 GLN A CA 1
ATOM 692 C C . GLN A 1 84 ? -7.592 -0.714 -12.746 1.00 90.50 84 GLN A C 1
ATOM 694 O O . GLN A 1 84 ? -7.496 -1.903 -13.037 1.00 90.50 84 GLN A O 1
ATOM 699 N N . ASN A 1 85 ? -7.619 -0.295 -11.477 1.00 92.19 85 ASN A N 1
ATOM 700 C CA . ASN A 1 85 ? -7.433 -1.139 -10.301 1.00 92.19 85 ASN A CA 1
ATOM 701 C C . ASN A 1 85 ? -8.605 -0.970 -9.312 1.00 92.19 85 ASN A C 1
ATOM 703 O O . ASN A 1 85 ? -8.393 -0.536 -8.178 1.00 92.19 85 ASN A O 1
ATOM 707 N N . PRO A 1 86 ? -9.851 -1.324 -9.689 1.00 93.00 86 PRO A N 1
ATOM 708 C CA . PRO A 1 86 ? -11.043 -1.072 -8.866 1.00 93.00 86 PRO A CA 1
ATOM 709 C C . PRO A 1 86 ? -11.005 -1.775 -7.499 1.00 93.00 86 PRO A C 1
ATOM 711 O O . PRO A 1 86 ? -11.627 -1.326 -6.532 1.00 93.00 86 PRO A O 1
ATOM 714 N N . TRP A 1 87 ? -10.225 -2.853 -7.380 1.00 94.88 87 TRP A N 1
ATOM 715 C CA . TRP A 1 87 ? -9.984 -3.539 -6.113 1.00 94.88 87 TRP A CA 1
ATOM 716 C C . TRP A 1 87 ? -9.321 -2.630 -5.063 1.00 94.88 87 TRP A C 1
ATOM 718 O O . TRP A 1 87 ? -9.545 -2.837 -3.872 1.00 94.88 87 TRP A O 1
ATOM 728 N N . LEU A 1 88 ? -8.568 -1.600 -5.474 1.00 94.94 88 LEU A N 1
ATOM 729 C CA . LEU A 1 88 ? -7.930 -0.646 -4.564 1.00 94.94 88 LEU A CA 1
ATOM 730 C C . LEU A 1 88 ? -8.972 0.194 -3.814 1.00 94.94 88 LEU A C 1
ATOM 732 O O . LEU A 1 88 ? -8.831 0.432 -2.619 1.00 94.94 88 LEU A O 1
ATOM 736 N N . MET A 1 89 ? -10.068 0.569 -4.480 1.00 94.62 89 MET A N 1
ATOM 737 C CA . MET A 1 89 ? -11.183 1.271 -3.831 1.00 94.62 89 MET A CA 1
ATOM 738 C C . MET A 1 89 ? -11.896 0.364 -2.827 1.00 94.62 89 MET A C 1
ATOM 740 O O . MET A 1 89 ? -12.235 0.797 -1.726 1.00 94.62 89 MET A O 1
ATOM 744 N N . SER A 1 90 ? -12.057 -0.919 -3.169 1.00 95.94 90 SER A N 1
ATOM 745 C CA . SER A 1 90 ? -12.600 -1.920 -2.243 1.00 95.94 90 SER A CA 1
ATOM 746 C C . SER A 1 90 ? -11.686 -2.132 -1.034 1.00 95.94 90 SER A C 1
ATOM 748 O O . SER A 1 90 ? -12.178 -2.238 0.088 1.00 95.94 90 SER A O 1
ATOM 750 N N . LEU A 1 91 ? -10.364 -2.155 -1.236 1.00 96.62 91 LEU A N 1
ATOM 751 C CA . LEU A 1 91 ? -9.385 -2.206 -0.152 1.00 96.62 91 LEU A CA 1
ATOM 752 C C . LEU A 1 91 ? -9.525 -0.984 0.765 1.00 96.62 91 LEU A C 1
ATOM 754 O O . LEU A 1 91 ? -9.690 -1.153 1.970 1.00 96.62 91 LEU A O 1
ATOM 758 N N . THR A 1 92 ? -9.525 0.229 0.205 1.00 96.50 92 THR A N 1
ATOM 759 C CA . THR A 1 92 ? -9.674 1.478 0.970 1.00 96.50 92 THR A CA 1
ATOM 760 C C . THR A 1 92 ? -10.971 1.504 1.774 1.00 96.50 92 THR A C 1
ATOM 762 O O . THR A 1 92 ? -10.944 1.828 2.960 1.00 96.50 92 THR A O 1
ATOM 765 N N . TYR A 1 93 ? -12.096 1.104 1.174 1.00 97.12 93 TYR A N 1
ATOM 766 C CA . TYR A 1 93 ? -13.372 1.006 1.884 1.00 97.12 93 TYR A CA 1
ATOM 767 C C . TYR A 1 93 ? -13.278 0.056 3.084 1.00 97.12 93 TYR A C 1
ATOM 769 O O . TYR A 1 93 ? -13.643 0.423 4.197 1.00 97.12 93 TYR A O 1
ATOM 777 N N . ARG A 1 94 ? -12.713 -1.139 2.887 1.00 97.56 94 ARG A N 1
ATOM 778 C CA . ARG A 1 94 ? -12.579 -2.142 3.953 1.00 97.56 94 ARG A CA 1
ATOM 779 C C . ARG A 1 94 ? -11.619 -1.710 5.066 1.00 97.56 94 ARG A C 1
ATOM 781 O O . ARG A 1 94 ? -11.809 -2.103 6.217 1.00 97.56 94 ARG A O 1
ATOM 788 N N . LEU A 1 95 ? -10.619 -0.884 4.754 1.00 97.31 95 LEU A N 1
ATOM 789 C CA . LEU A 1 95 ? -9.757 -0.249 5.754 1.00 97.31 95 LEU A CA 1
ATOM 790 C C . LEU A 1 95 ? -10.505 0.831 6.550 1.00 97.31 95 LEU A C 1
ATOM 792 O O . LEU A 1 95 ? -10.391 0.856 7.775 1.00 97.31 95 LEU A O 1
ATOM 796 N N . LEU A 1 96 ? -11.321 1.663 5.890 1.00 97.38 96 LEU A N 1
ATOM 797 C CA . LEU A 1 96 ? -12.186 2.661 6.544 1.00 97.38 96 LEU A CA 1
ATOM 798 C C . LEU A 1 96 ? -13.240 2.018 7.456 1.00 97.38 96 LEU A C 1
ATOM 800 O O . LEU A 1 96 ? -13.608 2.594 8.477 1.00 97.38 96 LEU A O 1
ATOM 804 N N . THR A 1 97 ? -13.709 0.814 7.127 1.00 97.38 97 THR A N 1
ATOM 805 C CA . THR A 1 97 ? -14.638 0.056 7.980 1.00 97.38 97 THR A CA 1
ATOM 806 C C . THR A 1 97 ? -13.932 -0.839 9.002 1.00 97.38 97 THR A C 1
ATOM 808 O O . THR A 1 97 ? -14.602 -1.483 9.804 1.00 97.38 97 THR A O 1
ATOM 811 N N . GLY A 1 98 ? -12.596 -0.909 8.995 1.00 96.12 98 GLY A N 1
ATOM 812 C CA . GLY A 1 98 ? -11.821 -1.715 9.944 1.00 96.12 98 GLY A CA 1
ATOM 813 C C . GLY A 1 98 ? -12.036 -3.225 9.806 1.00 96.12 98 GLY A C 1
ATOM 814 O O . GLY A 1 98 ? -12.047 -3.943 10.806 1.00 96.12 98 GLY A O 1
ATOM 815 N N . GLN A 1 99 ? -12.239 -3.721 8.584 1.00 96.88 99 GLN A N 1
ATOM 816 C CA . GLN A 1 99 ? -12.540 -5.130 8.350 1.00 96.88 99 GLN A CA 1
ATOM 817 C C . GLN A 1 99 ? -11.360 -6.042 8.739 1.00 96.88 99 GLN A C 1
ATOM 819 O O . GLN A 1 99 ? -10.267 -5.944 8.177 1.00 96.88 99 GLN A O 1
ATOM 824 N N . LYS A 1 100 ? -11.597 -6.981 9.665 1.00 95.38 100 LYS A N 1
ATOM 825 C CA . LYS A 1 100 ? -10.555 -7.845 10.248 1.00 95.38 100 LYS A CA 1
ATOM 826 C C . LYS A 1 100 ? -9.848 -8.713 9.209 1.00 95.38 100 LYS A C 1
ATOM 828 O O . LYS A 1 100 ? -8.632 -8.866 9.278 1.00 95.38 100 LYS A O 1
ATOM 833 N N . GLU A 1 101 ? -10.581 -9.250 8.236 1.00 94.94 101 GLU A N 1
ATOM 834 C CA . GLU A 1 101 ? -10.023 -10.108 7.186 1.00 94.94 101 GLU A CA 1
ATOM 835 C C . GLU A 1 101 ? -9.007 -9.353 6.324 1.00 94.94 101 GLU A C 1
ATOM 837 O O . GLU A 1 101 ? -7.981 -9.914 5.958 1.00 94.94 101 GLU A O 1
ATOM 842 N N . VAL A 1 102 ? -9.250 -8.066 6.055 1.00 95.31 102 VAL A N 1
ATOM 843 C CA . VAL A 1 102 ? -8.322 -7.210 5.302 1.00 95.31 102 VAL A CA 1
ATOM 844 C C . VAL A 1 102 ? -7.133 -6.797 6.156 1.00 95.31 102 VAL A C 1
ATOM 846 O O . VAL A 1 102 ? -6.000 -6.858 5.689 1.00 95.31 102 VAL A O 1
ATOM 849 N N . LEU A 1 103 ? -7.363 -6.428 7.417 1.00 95.44 103 LEU A N 1
ATOM 850 C CA . LEU A 1 103 ? -6.277 -6.080 8.337 1.00 95.44 103 LEU A CA 1
ATOM 851 C C . LEU A 1 103 ? -5.316 -7.259 8.568 1.00 95.44 103 LEU A C 1
ATOM 853 O O . LEU A 1 103 ? -4.129 -7.037 8.773 1.00 95.44 103 LEU A O 1
ATOM 857 N N . ASN A 1 104 ? -5.797 -8.505 8.479 1.00 94.12 104 ASN A N 1
ATOM 858 C CA . ASN A 1 104 ? -4.961 -9.709 8.537 1.00 94.12 104 ASN A CA 1
ATOM 859 C C . ASN A 1 104 ? -4.013 -9.875 7.335 1.00 94.12 104 ASN A C 1
ATOM 861 O O . ASN A 1 104 ? -3.044 -10.620 7.456 1.00 94.12 104 ASN A O 1
ATOM 865 N N . LEU A 1 105 ? -4.276 -9.214 6.203 1.00 94.00 105 LEU A N 1
ATOM 866 C CA . LEU A 1 105 ? -3.387 -9.216 5.032 1.00 94.00 105 LEU A CA 1
ATOM 867 C C . LEU A 1 105 ? -2.247 -8.191 5.155 1.00 94.00 105 LEU A C 1
ATOM 869 O O . LEU A 1 105 ? -1.328 -8.197 4.340 1.00 94.00 105 LEU A O 1
ATOM 873 N N . LEU A 1 106 ? -2.325 -7.297 6.143 1.00 94.44 106 LEU A N 1
ATOM 874 C CA . LEU A 1 106 ? -1.342 -6.255 6.424 1.00 94.44 106 LEU A CA 1
ATOM 875 C C . LEU A 1 106 ? -0.488 -6.622 7.644 1.00 94.44 106 LEU A C 1
ATOM 877 O O . LEU A 1 106 ? -0.753 -7.597 8.353 1.00 94.44 106 LEU A O 1
ATOM 881 N N . ASP A 1 107 ? 0.535 -5.815 7.923 1.00 93.12 107 ASP A N 1
ATOM 882 C CA . ASP A 1 107 ? 1.310 -5.950 9.151 1.00 93.12 107 ASP A CA 1
ATOM 883 C C . ASP A 1 107 ? 0.491 -5.465 10.355 1.00 93.12 107 ASP A C 1
ATOM 885 O O . ASP A 1 107 ? 0.450 -4.279 10.699 1.00 93.12 107 ASP A O 1
ATOM 889 N N . LYS A 1 108 ? -0.164 -6.423 11.013 1.00 91.19 108 LYS A N 1
ATOM 890 C CA . LYS A 1 108 ? -0.973 -6.185 12.211 1.00 91.19 108 LYS A CA 1
ATOM 891 C C . LYS A 1 108 ? -0.176 -5.649 13.391 1.00 91.19 108 LYS A C 1
ATOM 893 O O . LYS A 1 108 ? -0.731 -4.873 14.166 1.00 91.19 108 LYS A O 1
ATOM 898 N N . ALA A 1 109 ? 1.084 -6.057 13.545 1.00 90.25 109 ALA A N 1
ATOM 899 C CA . ALA A 1 109 ? 1.914 -5.618 14.665 1.00 90.25 109 ALA A CA 1
ATOM 900 C C . ALA A 1 109 ? 2.210 -4.116 14.569 1.00 90.25 109 ALA A C 1
ATOM 902 O O . ALA A 1 109 ? 2.320 -3.435 15.585 1.00 90.25 109 ALA A O 1
ATOM 903 N N . ARG A 1 110 ? 2.270 -3.590 13.341 1.00 90.75 110 ARG A N 1
ATOM 904 C CA . ARG A 1 110 ? 2.465 -2.166 13.043 1.00 90.75 110 ARG A CA 1
ATOM 905 C C . ARG A 1 110 ? 1.196 -1.476 12.535 1.00 90.75 110 ARG A C 1
ATOM 907 O O . ARG A 1 110 ? 1.294 -0.495 11.797 1.00 90.75 110 ARG A O 1
ATOM 914 N N . ASN A 1 111 ? 0.008 -1.957 12.917 1.00 94.00 111 ASN A N 1
ATOM 915 C CA . ASN A 1 111 ? -1.250 -1.308 12.547 1.00 94.00 111 ASN A CA 1
ATOM 916 C C . ASN A 1 111 ? -1.398 0.044 13.284 1.00 94.00 111 ASN A C 1
ATOM 918 O O . ASN A 1 111 ? -1.512 0.053 14.512 1.00 94.00 111 ASN A O 1
ATOM 922 N N . PRO A 1 112 ? -1.468 1.186 12.570 1.00 94.75 112 PRO A N 1
ATOM 923 C CA . PRO A 1 112 ? -1.600 2.502 13.201 1.00 94.75 112 PRO A CA 1
ATOM 924 C C . PRO A 1 112 ? -2.973 2.767 13.843 1.00 94.75 112 PRO A C 1
ATOM 926 O O . PRO A 1 112 ? -3.104 3.722 14.616 1.00 94.75 112 PRO A O 1
ATOM 929 N N . PHE A 1 113 ? -3.983 1.946 13.537 1.00 95.88 113 PHE A N 1
ATOM 930 C CA . PHE A 1 113 ? -5.373 2.104 13.974 1.00 95.88 113 PHE A CA 1
ATOM 931 C C . PHE A 1 113 ? -5.919 0.803 14.607 1.00 95.88 113 PHE A C 1
ATOM 933 O O . PHE A 1 113 ? -6.796 0.159 14.029 1.00 95.88 113 PHE A O 1
ATOM 940 N N . PRO A 1 114 ? -5.409 0.376 15.782 1.00 92.69 114 PRO A N 1
ATOM 941 C CA . PRO A 1 114 ? -5.776 -0.912 16.381 1.00 92.69 114 PRO A CA 1
ATOM 942 C C . PRO A 1 114 ? -7.155 -0.913 17.059 1.00 92.69 114 PRO A C 1
ATOM 944 O O . PRO A 1 114 ? -7.795 -1.956 17.130 1.00 92.69 114 PRO A O 1
ATOM 947 N N . VAL A 1 115 ? -7.612 0.242 17.560 1.00 92.88 115 VAL A N 1
ATOM 948 C CA . VAL A 1 115 ? -8.874 0.356 18.317 1.00 92.88 115 VAL A CA 1
ATOM 949 C C . VAL A 1 115 ? -10.053 0.705 17.410 1.00 92.88 115 VAL A C 1
ATOM 951 O O . VAL A 1 115 ? -11.119 0.105 17.510 1.00 92.88 115 VAL A O 1
ATOM 954 N N . LYS A 1 116 ? -9.875 1.691 16.525 1.00 95.25 116 LYS A N 1
ATOM 955 C CA . LYS A 1 116 ? -10.919 2.190 15.626 1.00 95.25 116 LYS A CA 1
ATOM 956 C C . LYS A 1 116 ? -10.304 2.535 14.271 1.00 95.25 116 LYS A C 1
ATOM 958 O O . LYS A 1 116 ? -9.235 3.148 14.278 1.00 95.25 11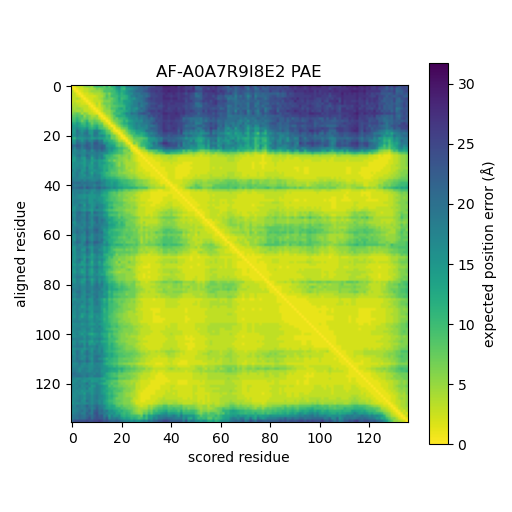6 LYS A O 1
ATOM 963 N N . PRO A 1 117 ? -10.955 2.192 13.144 1.00 96.94 117 PRO A N 1
ATOM 964 C CA . PRO A 1 117 ? -10.462 2.570 11.825 1.00 96.94 117 PRO A CA 1
ATOM 965 C C . PRO A 1 117 ? -10.394 4.098 11.648 1.00 96.94 117 PRO A C 1
ATOM 967 O O . PRO A 1 117 ? -11.109 4.835 12.340 1.00 96.94 117 PRO A O 1
ATOM 970 N N . PRO A 1 118 ? -9.534 4.581 10.734 1.00 97.31 118 PRO A N 1
ATOM 971 C CA . PRO A 1 118 ? -9.381 6.003 10.467 1.00 97.31 118 PRO A CA 1
ATOM 972 C C . PRO A 1 118 ? -10.632 6.584 9.803 1.00 97.31 118 PRO A C 1
ATOM 974 O O . PRO A 1 118 ? -11.362 5.885 9.103 1.00 97.31 118 PRO A O 1
ATOM 977 N N . LYS A 1 119 ? -10.855 7.891 9.973 1.00 97.12 119 LYS A N 1
ATOM 978 C CA . LYS A 1 119 ? -11.927 8.612 9.259 1.00 97.12 119 LYS A CA 1
ATOM 979 C C . LYS A 1 119 ? -11.578 8.908 7.803 1.00 97.12 119 LYS A C 1
ATOM 981 O O . LYS A 1 119 ? -12.469 8.995 6.966 1.00 97.12 119 LYS A O 1
ATOM 986 N N . TYR A 1 120 ? -10.292 9.078 7.519 1.00 97.56 120 TYR A N 1
ATOM 987 C CA . TYR A 1 120 ? -9.784 9.444 6.206 1.00 97.56 120 TYR A CA 1
ATOM 988 C C . TYR A 1 120 ? -8.654 8.506 5.811 1.00 97.56 120 TYR A C 1
ATOM 990 O O . TYR A 1 120 ? -7.803 8.164 6.634 1.00 97.56 120 TYR A O 1
ATOM 998 N N . ILE A 1 121 ? -8.621 8.132 4.538 1.00 97.19 121 ILE A N 1
ATOM 999 C CA . ILE A 1 121 ? -7.510 7.413 3.923 1.00 97.19 121 ILE A CA 1
ATOM 1000 C C . ILE A 1 121 ? -7.094 8.173 2.673 1.00 97.19 121 ILE A C 1
ATOM 1002 O O . ILE A 1 121 ? -7.941 8.654 1.922 1.00 97.19 121 ILE A O 1
ATOM 1006 N N . LYS A 1 122 ? -5.786 8.255 2.446 1.00 95.00 122 LYS A N 1
ATOM 1007 C CA . LYS A 1 122 ? -5.198 8.718 1.190 1.00 95.00 122 LYS 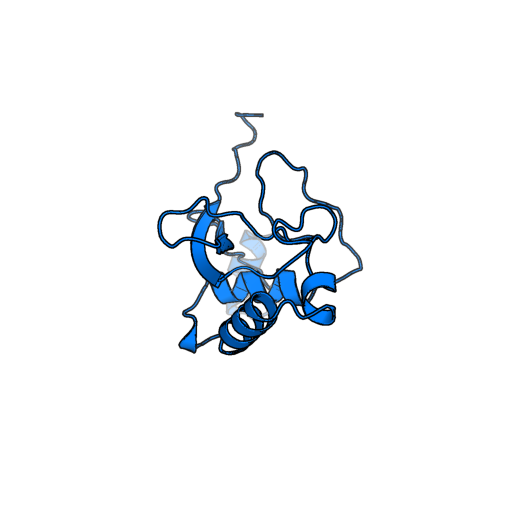A CA 1
ATOM 1008 C C . LYS A 1 122 ? -4.141 7.721 0.721 1.00 95.00 122 LYS A C 1
ATOM 1010 O O . LYS A 1 122 ? -3.592 6.956 1.516 1.00 95.00 122 LYS A O 1
ATOM 1015 N N . ALA A 1 123 ? -3.868 7.741 -0.576 1.00 95.06 123 ALA A N 1
ATOM 1016 C CA . ALA A 1 123 ? -2.831 6.940 -1.202 1.00 95.06 123 ALA A CA 1
ATOM 1017 C C . ALA A 1 123 ? -1.801 7.879 -1.833 1.00 95.06 123 ALA A C 1
ATOM 1019 O O . ALA A 1 123 ? -2.161 8.744 -2.629 1.00 95.06 123 ALA A O 1
ATOM 1020 N N . ASN A 1 124 ? -0.534 7.705 -1.471 1.00 94.00 124 ASN A N 1
ATOM 1021 C CA . ASN A 1 124 ? 0.577 8.486 -1.999 1.00 94.00 124 ASN A CA 1
ATOM 1022 C C . ASN A 1 124 ? 1.431 7.593 -2.901 1.00 94.00 124 ASN A C 1
ATOM 1024 O O . ASN A 1 124 ? 1.740 6.466 -2.521 1.00 94.00 124 ASN A O 1
ATOM 1028 N N . LEU A 1 125 ? 1.836 8.094 -4.066 1.00 93.31 125 LEU A N 1
ATOM 1029 C CA . LEU A 1 125 ? 2.780 7.403 -4.941 1.00 93.31 125 LEU A CA 1
ATOM 1030 C C . LEU A 1 125 ? 4.199 7.913 -4.666 1.00 93.31 125 LEU A C 1
ATOM 1032 O O . LEU A 1 125 ? 4.480 9.094 -4.863 1.00 93.31 125 LEU A O 1
ATOM 1036 N N . TYR A 1 126 ? 5.089 7.021 -4.246 1.00 91.88 126 TYR A N 1
ATOM 1037 C CA . TYR A 1 126 ? 6.508 7.304 -4.033 1.00 91.88 126 TYR A CA 1
ATOM 1038 C C . TYR A 1 126 ? 7.371 6.569 -5.054 1.00 91.88 126 TYR A C 1
ATOM 1040 O O . TYR A 1 126 ? 6.982 5.523 -5.562 1.00 91.88 126 TYR A O 1
ATOM 1048 N N . HIS A 1 127 ? 8.565 7.097 -5.321 1.00 90.56 127 HIS A N 1
ATOM 1049 C CA . HIS A 1 127 ? 9.585 6.420 -6.118 1.00 90.56 127 HIS A CA 1
ATOM 1050 C C . HIS A 1 127 ? 10.756 6.044 -5.215 1.00 90.56 127 HIS A C 1
ATOM 1052 O O . HIS A 1 127 ? 11.443 6.905 -4.671 1.00 90.56 127 HIS A O 1
ATOM 1058 N N . TYR A 1 128 ? 10.962 4.742 -5.040 1.00 88.31 128 TYR A N 1
ATOM 1059 C CA . TYR A 1 128 ? 12.042 4.199 -4.229 1.00 88.31 128 TYR A CA 1
ATOM 1060 C C . TYR A 1 128 ? 13.279 3.979 -5.091 1.00 88.31 128 TYR A C 1
ATOM 1062 O O . TYR A 1 128 ? 13.228 3.288 -6.111 1.00 88.31 128 TYR A O 1
ATOM 1070 N N . HIS A 1 129 ? 14.406 4.532 -4.656 1.00 86.38 129 HIS A N 1
ATOM 1071 C CA . HIS A 1 129 ? 15.698 4.344 -5.303 1.00 86.38 129 HIS A CA 1
ATOM 1072 C C . HIS A 1 129 ? 16.578 3.471 -4.417 1.00 86.38 129 HIS A C 1
ATOM 1074 O O . HIS A 1 129 ? 16.768 3.755 -3.237 1.00 86.38 129 HIS A O 1
ATOM 1080 N N . TYR A 1 130 ? 17.100 2.391 -4.990 1.00 78.25 130 TYR A N 1
ATOM 1081 C CA . TYR A 1 130 ? 18.058 1.539 -4.299 1.00 78.25 130 TYR A CA 1
ATOM 1082 C C . TYR A 1 130 ? 19.426 2.215 -4.293 1.00 78.25 130 TYR A C 1
ATOM 1084 O O . TYR A 1 130 ? 19.847 2.771 -5.311 1.00 78.25 130 TYR A O 1
ATOM 1092 N N . THR A 1 131 ? 20.120 2.157 -3.157 1.00 79.25 131 THR A N 1
ATOM 1093 C CA . THR A 1 131 ? 21.483 2.673 -3.063 1.00 79.25 131 THR A CA 1
ATOM 1094 C C . THR A 1 131 ? 22.422 1.854 -3.954 1.00 79.25 131 THR A C 1
ATOM 1096 O O . THR A 1 131 ? 22.296 0.625 -4.038 1.00 79.25 131 THR A O 1
ATOM 1099 N N . PRO A 1 132 ? 23.366 2.507 -4.652 1.00 78.75 132 PRO A N 1
ATOM 1100 C CA . PRO A 1 132 ? 24.415 1.802 -5.365 1.00 78.75 132 PRO A CA 1
ATOM 1101 C C . PRO A 1 132 ? 25.314 1.062 -4.370 1.00 78.75 132 PRO A C 1
ATOM 1103 O O . PRO A 1 132 ? 25.450 1.452 -3.211 1.00 78.75 132 PRO A O 1
ATOM 1106 N N . TRP A 1 133 ? 25.982 0.011 -4.846 1.00 72.19 133 TRP A N 1
ATOM 1107 C CA . TRP A 1 133 ? 26.895 -0.791 -4.026 1.00 72.19 133 TRP A CA 1
ATOM 1108 C C . TRP A 1 133 ? 27.971 0.043 -3.308 1.00 72.19 133 TRP A C 1
ATOM 1110 O O . TRP A 1 133 ? 28.353 -0.279 -2.189 1.00 72.19 133 TRP A O 1
ATOM 1120 N N . SER A 1 134 ? 28.426 1.132 -3.930 1.00 80.19 134 SER A N 1
ATOM 1121 C CA . SER A 1 134 ? 29.459 2.036 -3.411 1.00 80.19 134 SER A CA 1
ATOM 1122 C C . SER A 1 134 ? 29.023 2.918 -2.233 1.00 80.19 134 SER A C 1
ATOM 1124 O O . SER A 1 134 ? 29.863 3.620 -1.683 1.00 80.19 134 SER A O 1
ATOM 1126 N N . GLN A 1 135 ? 27.736 2.935 -1.878 1.00 70.81 135 GLN A N 1
ATOM 1127 C CA . GLN A 1 135 ? 27.167 3.747 -0.789 1.00 70.81 135 GLN A CA 1
ATOM 1128 C C . GLN A 1 135 ? 26.605 2.883 0.355 1.00 70.81 135 GLN A C 1
ATOM 1130 O O . GLN A 1 135 ? 25.671 3.300 1.037 1.00 70.81 135 GLN A O 1
ATOM 1135 N N . ARG A 1 136 ? 27.121 1.661 0.524 1.00 58.44 136 ARG A N 1
ATOM 1136 C CA . ARG A 1 136 ? 26.775 0.791 1.656 1.00 58.44 136 ARG A CA 1
ATOM 1137 C C . ARG A 1 136 ? 27.521 1.160 2.927 1.00 58.44 136 ARG A C 1
ATOM 1139 O O . ARG A 1 136 ? 28.720 1.490 2.817 1.00 58.44 136 ARG A O 1
#

InterPro domains:
  IPR009613 Lipase maturation factor [PTHR14463] (2-135)
  IPR057433 Lipase maturation factor 1/2, C-terminal domain [PF25179] (13-133)

Nearest PDB structures (foldseek):
  7f8l-assembly1_B  TM=2.892E-01  e=5.349E+00  Bat coronavirus RaTG13